Protein AF-A0A1E7X9F7-F1 (afdb_monomer_lite)

Sequence (82 aa):
MQKDWMKSNVSFTLVNEDHKKGVKHSFAYVAQNVTAEKIAAFGKILEDLIDGNITDAAVSSTDHVELSDAPKAQTAPAAPQA

Secondary structure (DSSP, 8-state):
-EEEEEEEEEEEEEE-SS-TT-EEEEEES--TT--HHHHHHHHHHHHTTSSSEEEEEEEEEEEEEE-TTS-----PPPPPP-

Foldseek 3Di:
DDKAWDWKKKKWWWDAPVRPVTDIDMDIRDDPPDDPVNQVVVLVVVPVVDHTHTDDMDMDTDIDDDDPPPPPPPPPPDDDDD

InterPro domains:
  IPR012454 Domain of unknown function DUF1659 [PF07872] (3-62)

Structure (mmCIF, N/CA/C/O backbone):
data_AF-A0A1E7X9F7-F1
#
_entry.id   AF-A0A1E7X9F7-F1
#
loop_
_atom_site.group_PDB
_atom_site.id
_atom_site.type_symbol
_atom_site.label_atom_id
_atom_site.label_alt_id
_atom_site.label_comp_id
_atom_site.label_asym_id
_atom_site.label_entity_id
_atom_site.label_seq_id
_atom_site.pdbx_PDB_ins_code
_atom_site.Cartn_x
_atom_site.Cartn_y
_atom_site.Cartn_z
_atom_site.occupancy
_atom_site.B_iso_or_equiv
_atom_site.auth_seq_id
_atom_site.auth_comp_id
_atom_site.auth_asym_id
_atom_site.auth_atom_id
_atom_site.pdbx_PDB_model_num
ATOM 1 N N . MET A 1 1 ? 31.073 -3.809 -5.116 1.00 64.19 1 MET A N 1
ATOM 2 C CA . MET A 1 1 ? 29.754 -3.992 -4.482 1.00 64.19 1 MET A CA 1
ATOM 3 C C . MET A 1 1 ? 28.750 -4.172 -5.598 1.00 64.19 1 MET A C 1
ATOM 5 O O . MET A 1 1 ? 28.547 -3.233 -6.359 1.00 64.1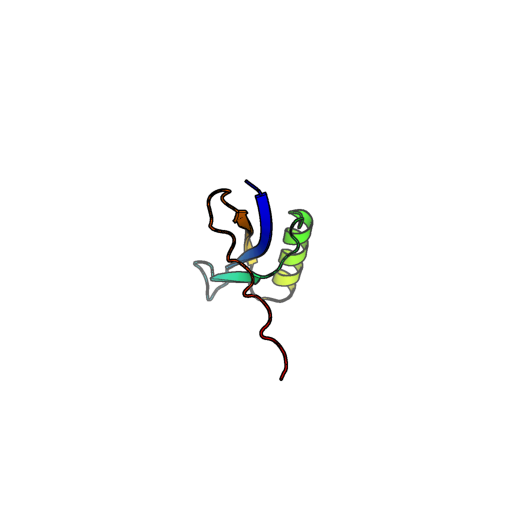9 1 MET A O 1
ATOM 9 N N . GLN A 1 2 ? 28.220 -5.381 -5.747 1.00 75.25 2 GLN A N 1
ATOM 10 C CA . GLN A 1 2 ? 27.124 -5.660 -6.672 1.00 75.25 2 GLN A CA 1
ATOM 11 C C . GLN A 1 2 ? 25.819 -5.610 -5.875 1.00 75.25 2 GLN A C 1
ATOM 13 O O . GLN A 1 2 ? 25.781 -6.074 -4.733 1.00 75.25 2 GLN A O 1
ATOM 18 N N . LYS A 1 3 ? 24.793 -4.965 -6.432 1.00 83.12 3 LYS A N 1
ATOM 19 C CA . LYS A 1 3 ? 23.493 -4.786 -5.788 1.00 83.12 3 LYS A CA 1
ATOM 20 C C . LYS A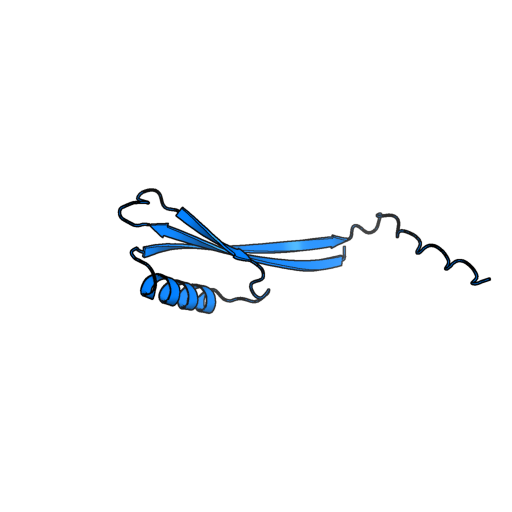 1 3 ? 22.417 -5.304 -6.726 1.00 83.12 3 LYS A C 1
ATOM 22 O O . LYS A 1 3 ? 22.211 -4.720 -7.786 1.00 83.12 3 LYS A O 1
ATOM 27 N N . ASP A 1 4 ? 21.740 -6.361 -6.308 1.00 87.31 4 ASP A N 1
ATOM 28 C CA . ASP A 1 4 ? 20.673 -6.997 -7.070 1.00 87.31 4 ASP A CA 1
ATOM 29 C C . ASP A 1 4 ? 19.347 -6.800 -6.339 1.00 87.31 4 ASP A C 1
ATOM 31 O O . ASP A 1 4 ? 19.253 -6.971 -5.123 1.00 87.31 4 ASP A O 1
ATOM 35 N N . TRP A 1 5 ? 18.304 -6.412 -7.067 1.00 89.31 5 TRP A N 1
ATOM 36 C CA . TRP A 1 5 ? 16.975 -6.288 -6.477 1.00 89.31 5 TRP A CA 1
ATOM 37 C C . TRP A 1 5 ? 16.454 -7.665 -6.062 1.00 89.31 5 TRP A C 1
ATOM 39 O O . TRP A 1 5 ? 16.504 -8.608 -6.849 1.00 89.31 5 TRP A O 1
ATOM 49 N N . MET A 1 6 ? 15.935 -7.778 -4.837 1.00 91.25 6 MET A N 1
ATOM 50 C CA . MET A 1 6 ? 15.408 -9.043 -4.320 1.00 91.25 6 MET A CA 1
ATOM 51 C C . MET A 1 6 ? 13.885 -9.035 -4.207 1.00 91.25 6 MET A C 1
ATOM 53 O O . MET A 1 6 ? 13.230 -9.988 -4.622 1.00 91.25 6 MET A O 1
ATOM 57 N N . LYS A 1 7 ? 13.302 -7.984 -3.622 1.00 92.88 7 LYS A N 1
ATOM 58 C C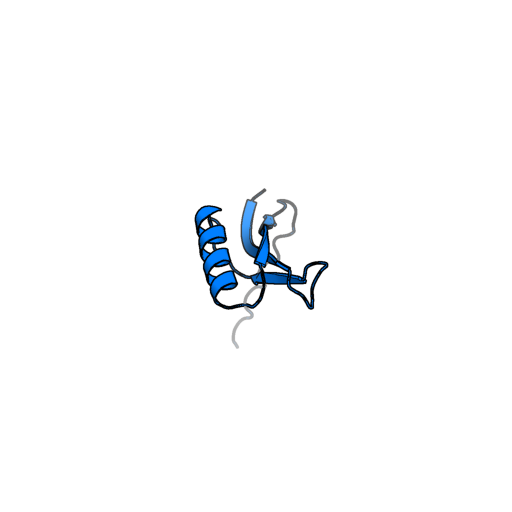A . LYS A 1 7 ? 11.844 -7.841 -3.524 1.00 92.88 7 LYS A CA 1
ATOM 59 C C . LYS A 1 7 ? 11.435 -6.408 -3.245 1.00 92.88 7 LYS A C 1
ATOM 61 O O . LYS A 1 7 ? 12.162 -5.663 -2.592 1.00 92.88 7 LYS A O 1
ATOM 66 N N . SER A 1 8 ? 10.210 -6.078 -3.626 1.00 95.12 8 SER A N 1
ATOM 67 C CA . SER A 1 8 ? 9.524 -4.881 -3.157 1.00 95.12 8 SER A CA 1
ATOM 68 C C . SER A 1 8 ? 8.175 -5.255 -2.558 1.00 95.12 8 SER A C 1
ATOM 70 O O . SER A 1 8 ? 7.536 -6.218 -2.984 1.00 95.12 8 SER A O 1
ATOM 72 N N . ASN A 1 9 ? 7.743 -4.494 -1.558 1.00 96.31 9 ASN A N 1
ATOM 73 C CA . ASN A 1 9 ? 6.445 -4.641 -0.909 1.00 96.31 9 ASN A CA 1
ATOM 74 C C . ASN A 1 9 ? 5.785 -3.268 -0.811 1.00 96.31 9 ASN A C 1
ATOM 76 O O . ASN A 1 9 ? 6.474 -2.278 -0.561 1.00 96.31 9 ASN A O 1
ATOM 80 N N . VAL A 1 10 ? 4.464 -3.218 -0.934 1.00 97.00 10 VAL A N 1
ATOM 81 C CA . VAL A 1 10 ? 3.676 -2.040 -0.557 1.00 97.00 10 VAL A CA 1
ATOM 82 C C . VAL A 1 10 ? 2.856 -2.362 0.680 1.00 97.00 10 VAL A C 1
ATOM 84 O O . VAL A 1 10 ? 2.284 -3.445 0.784 1.00 97.00 10 VAL A O 1
ATOM 87 N N . SER A 1 11 ? 2.792 -1.426 1.614 1.00 97.19 11 SER A N 1
ATOM 88 C CA . SER A 1 11 ? 1.905 -1.501 2.763 1.00 97.19 11 SER A CA 1
ATOM 89 C C . SER A 1 11 ? 0.923 -0.344 2.758 1.00 97.19 11 SER A C 1
ATOM 91 O O . SER A 1 11 ? 1.346 0.797 2.615 1.00 97.19 11 SER A O 1
ATOM 93 N N . PHE A 1 12 ? -0.351 -0.638 2.990 1.00 96.62 12 PHE A N 1
ATOM 94 C CA . PHE A 1 12 ? -1.417 0.341 3.158 1.00 96.62 12 PHE A CA 1
ATOM 95 C C . PHE A 1 12 ? -1.902 0.357 4.603 1.00 96.62 12 PHE A C 1
ATOM 97 O O . PHE A 1 12 ? -2.009 -0.701 5.228 1.00 96.62 12 PHE A O 1
ATOM 104 N N . THR A 1 13 ? -2.211 1.542 5.118 1.00 96.56 13 THR A N 1
ATOM 105 C CA . THR A 1 13 ? -2.865 1.709 6.420 1.00 96.56 13 THR A CA 1
ATOM 106 C C . THR A 1 13 ? -4.350 1.958 6.201 1.00 96.56 13 THR A C 1
ATOM 108 O O . THR A 1 13 ? -4.730 2.990 5.656 1.00 96.56 13 THR A O 1
ATOM 111 N N . LEU A 1 14 ? -5.177 1.008 6.629 1.00 94.31 14 LEU A N 1
ATOM 112 C CA . LEU A 1 14 ? -6.635 1.069 6.578 1.00 94.31 14 LEU A CA 1
ATOM 113 C C . LEU A 1 14 ? -7.186 1.577 7.908 1.00 94.31 14 LEU A C 1
ATOM 115 O O . LEU A 1 14 ? -6.837 1.033 8.953 1.00 94.31 14 LEU A O 1
ATOM 119 N N . VAL A 1 15 ? -8.096 2.546 7.874 1.00 94.38 15 VAL A N 1
ATOM 120 C CA . VAL A 1 15 ? -8.844 3.018 9.045 1.00 94.38 15 VAL A CA 1
ATOM 121 C C . VAL A 1 15 ? -10.340 2.844 8.798 1.00 94.38 15 VAL A C 1
ATOM 123 O O . VAL A 1 15 ? -10.863 3.300 7.783 1.00 94.38 15 VAL A O 1
ATOM 126 N N . ASN A 1 16 ? -11.031 2.222 9.750 1.00 92.31 16 ASN A N 1
ATOM 127 C CA . ASN A 1 16 ? -12.490 2.119 9.787 1.00 92.31 16 ASN A CA 1
ATOM 128 C C . ASN A 1 16 ? -13.002 2.162 11.239 1.00 92.31 16 ASN A C 1
ATOM 130 O O . ASN A 1 16 ? -12.216 2.406 12.163 1.00 92.31 16 ASN A O 1
ATOM 134 N N . GLU A 1 17 ? -14.308 1.976 11.452 1.00 91.00 17 GLU A N 1
ATOM 135 C CA . GLU A 1 17 ? -14.916 2.072 12.789 1.00 91.00 17 GLU A CA 1
ATOM 136 C C . GLU A 1 17 ? -14.315 1.078 13.795 1.00 91.00 17 GLU A C 1
ATOM 138 O O . GLU A 1 17 ? -14.092 1.446 14.955 1.00 91.00 17 GLU A O 1
ATOM 143 N N . ASP A 1 18 ? -13.973 -0.127 13.333 1.00 90.56 18 ASP A N 1
ATOM 144 C CA . ASP A 1 18 ? -13.343 -1.181 14.137 1.00 90.56 18 ASP A CA 1
ATOM 145 C C . ASP A 1 18 ? -11.836 -0.945 14.342 1.00 90.56 18 ASP A C 1
ATOM 147 O O . ASP A 1 18 ? -11.274 -1.257 15.394 1.00 90.56 18 ASP A O 1
ATOM 151 N N . HIS A 1 19 ? -11.168 -0.326 13.366 1.00 88.88 19 HIS A N 1
ATOM 152 C CA . HIS A 1 19 ? -9.723 -0.098 13.351 1.00 88.88 19 HIS A CA 1
ATOM 153 C C . HIS A 1 19 ? -9.379 1.394 13.391 1.00 88.88 19 HIS A C 1
ATOM 155 O O . HIS A 1 19 ? -8.631 1.905 12.558 1.00 88.88 19 HIS A O 1
ATOM 161 N N . LYS A 1 20 ? -9.865 2.105 14.417 1.00 88.75 20 LYS A N 1
ATOM 162 C CA . LYS A 1 20 ? -9.656 3.563 14.582 1.00 88.75 20 LYS A CA 1
ATOM 163 C C . LYS A 1 20 ? -8.189 3.997 14.643 1.00 88.75 20 LYS A C 1
ATOM 165 O O . LYS A 1 20 ? -7.873 5.144 14.349 1.00 88.75 20 LYS A O 1
ATOM 170 N N . LYS A 1 21 ? -7.290 3.099 15.061 1.00 90.50 21 LYS A N 1
ATOM 171 C CA . LYS A 1 21 ? -5.836 3.347 15.116 1.00 90.50 21 LYS A CA 1
ATOM 172 C C . LYS A 1 21 ? -5.107 2.986 13.817 1.00 90.50 21 LYS A C 1
ATOM 174 O O . LYS A 1 21 ? -3.900 3.186 13.736 1.00 90.50 21 LYS A O 1
ATOM 179 N N . GLY A 1 22 ? -5.831 2.468 12.830 1.00 91.94 22 GLY A N 1
ATOM 180 C CA . GLY A 1 22 ? -5.280 1.940 11.596 1.00 91.94 22 GLY A CA 1
ATOM 181 C C . GLY A 1 22 ? -4.817 0.489 11.722 1.00 91.94 22 GLY A C 1
ATOM 182 O O . GLY A 1 22 ? -4.242 0.087 12.734 1.00 91.94 22 GLY A O 1
ATOM 183 N N . VAL A 1 23 ? -5.042 -0.294 10.672 1.00 93.94 23 VAL A N 1
ATOM 184 C CA . VAL A 1 23 ? -4.475 -1.632 10.481 1.00 93.94 23 VAL A CA 1
ATOM 185 C C . VAL A 1 23 ? -3.658 -1.658 9.194 1.00 93.94 23 VAL A C 1
ATOM 187 O O . VAL A 1 23 ? -4.041 -1.079 8.179 1.00 93.94 23 VAL A O 1
ATOM 190 N N . LYS A 1 24 ? -2.486 -2.297 9.243 1.00 94.94 24 LYS A N 1
ATOM 191 C CA . LYS A 1 24 ? -1.543 -2.324 8.124 1.00 94.94 24 LYS A CA 1
ATOM 192 C C . LYS A 1 24 ? -1.719 -3.596 7.303 1.00 94.94 24 LYS A C 1
ATOM 194 O O . LYS A 1 24 ? -1.522 -4.694 7.820 1.00 94.94 24 LYS A O 1
ATOM 199 N N . HIS A 1 25 ? -1.989 -3.445 6.012 1.00 93.81 25 HIS A N 1
ATOM 200 C CA . HIS A 1 25 ? -2.054 -4.543 5.050 1.00 93.81 25 HIS A CA 1
ATOM 201 C C . HIS A 1 25 ? -0.889 -4.444 4.075 1.00 93.81 25 HIS A C 1
ATOM 203 O O . HIS A 1 25 ? -0.663 -3.392 3.484 1.00 93.81 25 HIS A O 1
ATOM 209 N N . SER A 1 26 ? -0.126 -5.528 3.925 1.00 94.81 26 SER A N 1
ATOM 210 C CA . SER A 1 26 ? 1.059 -5.550 3.063 1.00 94.81 26 SER A CA 1
ATOM 211 C C . SER A 1 26 ? 0.886 -6.511 1.896 1.00 94.81 26 S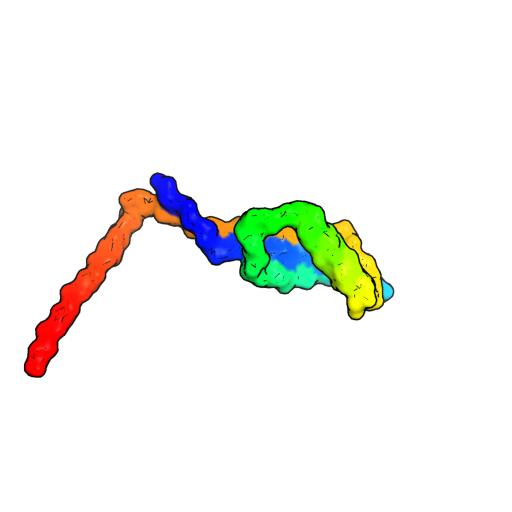ER A C 1
ATOM 213 O O . SER A 1 26 ? 0.483 -7.654 2.087 1.00 94.81 26 SER A O 1
ATOM 215 N N . PHE A 1 27 ? 1.269 -6.054 0.709 1.00 94.88 27 PHE A N 1
ATOM 216 C CA . PHE A 1 27 ? 1.325 -6.836 -0.517 1.00 94.88 27 PHE A CA 1
ATOM 217 C C . PHE A 1 27 ? 2.789 -7.012 -0.915 1.00 94.88 27 PHE A C 1
ATOM 219 O O . PHE A 1 27 ? 3.519 -6.035 -1.113 1.00 94.88 27 PHE A O 1
ATOM 226 N N . ALA A 1 28 ? 3.225 -8.267 -0.982 1.00 94.12 28 ALA A N 1
ATOM 227 C CA . ALA A 1 28 ? 4.585 -8.633 -1.355 1.00 94.12 28 ALA A CA 1
ATOM 228 C C . ALA A 1 28 ? 4.741 -8.742 -2.877 1.00 94.12 28 ALA A C 1
ATOM 230 O O . ALA A 1 28 ? 3.758 -8.874 -3.603 1.00 94.12 28 ALA A O 1
ATOM 231 N N . TYR A 1 29 ? 5.993 -8.740 -3.337 1.00 91.31 29 TYR A N 1
ATOM 232 C CA . TYR A 1 29 ? 6.369 -8.925 -4.744 1.00 91.31 29 TYR A CA 1
ATOM 233 C C . TYR A 1 29 ? 5.763 -7.890 -5.701 1.00 91.31 29 TYR A C 1
ATOM 235 O O . TYR A 1 29 ? 5.414 -8.209 -6.837 1.00 91.31 29 TYR A O 1
ATOM 243 N N . VAL A 1 30 ? 5.666 -6.629 -5.270 1.00 93.88 30 VAL A N 1
ATOM 244 C CA . VAL A 1 30 ? 5.349 -5.544 -6.209 1.00 93.88 30 VAL A CA 1
ATOM 245 C C . VAL A 1 30 ? 6.532 -5.284 -7.139 1.00 93.88 30 VAL A C 1
ATOM 247 O O . VAL A 1 30 ? 7.683 -5.571 -6.801 1.00 93.88 30 VAL A O 1
ATOM 250 N N . ALA A 1 31 ? 6.248 -4.742 -8.322 1.00 93.44 31 ALA A N 1
ATOM 251 C CA . ALA A 1 31 ? 7.274 -4.425 -9.307 1.00 93.44 31 ALA A CA 1
ATOM 252 C C . ALA A 1 31 ? 8.327 -3.460 -8.732 1.00 93.44 31 ALA A C 1
ATOM 254 O O . ALA A 1 31 ? 7.984 -2.490 -8.055 1.00 93.44 31 ALA A O 1
ATOM 255 N N . GLN A 1 32 ? 9.604 -3.697 -9.053 1.00 92.62 32 GLN A N 1
ATOM 256 C CA . GLN A 1 32 ? 10.733 -2.873 -8.599 1.00 92.62 32 GLN A CA 1
ATOM 257 C C . GLN A 1 32 ? 10.555 -1.382 -8.923 1.00 92.62 32 GLN A C 1
ATOM 259 O O . GLN A 1 32 ? 10.961 -0.517 -8.153 1.00 92.62 32 GLN A O 1
ATOM 264 N N . ASN A 1 33 ? 9.952 -1.084 -10.072 1.00 92.56 33 ASN A N 1
ATOM 265 C CA . ASN A 1 33 ? 9.742 0.260 -10.601 1.00 92.56 33 ASN A CA 1
ATOM 266 C C . ASN A 1 33 ? 8.288 0.738 -10.452 1.00 92.56 33 ASN A C 1
ATOM 268 O O . ASN A 1 33 ? 7.822 1.552 -11.252 1.00 92.56 33 ASN A O 1
ATOM 272 N N . VAL A 1 34 ? 7.549 0.219 -9.466 1.00 93.75 34 VAL A N 1
ATOM 273 C CA . VAL A 1 34 ? 6.182 0.678 -9.210 1.00 93.75 34 VAL A CA 1
ATOM 274 C C . VAL A 1 34 ? 6.176 2.176 -8.888 1.00 93.75 34 VAL A C 1
ATOM 276 O O . VAL A 1 34 ? 6.957 2.660 -8.070 1.00 93.75 34 VAL A O 1
ATOM 279 N N . THR A 1 35 ? 5.305 2.926 -9.559 1.00 95.12 35 THR A N 1
ATOM 280 C CA . THR A 1 35 ? 5.205 4.378 -9.379 1.00 95.12 35 THR A CA 1
ATOM 281 C C . THR A 1 35 ? 4.168 4.729 -8.321 1.00 95.12 35 THR A C 1
ATOM 283 O O . THR A 1 35 ? 3.224 3.972 -8.080 1.00 95.12 35 THR A O 1
ATOM 286 N N . ALA A 1 36 ? 4.297 5.920 -7.731 1.00 94.00 36 ALA A N 1
ATOM 287 C CA . ALA A 1 36 ? 3.312 6.442 -6.785 1.00 94.00 36 ALA A CA 1
ATOM 288 C C . ALA A 1 36 ? 1.892 6.472 -7.381 1.00 94.00 36 ALA A C 1
ATOM 290 O O . ALA A 1 36 ? 0.936 6.123 -6.699 1.00 94.00 36 ALA A O 1
ATOM 291 N N . GLU A 1 37 ? 1.754 6.796 -8.670 1.00 96.00 37 GLU A N 1
ATOM 292 C CA . GLU A 1 37 ? 0.462 6.799 -9.371 1.00 96.00 37 GLU A CA 1
ATOM 293 C C . GLU A 1 37 ? -0.182 5.409 -9.420 1.00 96.00 37 GLU A C 1
ATOM 295 O O . GLU A 1 37 ? -1.387 5.277 -9.214 1.00 96.00 37 GLU A O 1
ATOM 300 N N . LYS A 1 38 ? 0.609 4.355 -9.662 1.00 96.31 38 LYS A N 1
ATOM 301 C CA . LYS A 1 38 ? 0.104 2.974 -9.670 1.00 96.31 38 LYS A CA 1
ATOM 302 C C . LYS A 1 38 ? -0.287 2.509 -8.271 1.00 96.31 38 LYS A C 1
ATOM 304 O O . LYS A 1 38 ? -1.312 1.849 -8.131 1.00 96.31 38 LYS A O 1
ATOM 309 N N . ILE A 1 39 ? 0.483 2.888 -7.251 1.00 96.19 39 ILE A N 1
ATOM 310 C CA . ILE A 1 39 ? 0.144 2.611 -5.850 1.00 96.19 39 ILE A CA 1
ATOM 311 C C . ILE A 1 39 ? -1.144 3.330 -5.445 1.00 96.19 39 ILE A C 1
ATOM 313 O O . ILE A 1 39 ? -2.021 2.702 -4.863 1.00 96.19 39 ILE A O 1
ATOM 317 N N . ALA A 1 40 ? -1.299 4.606 -5.804 1.00 95.00 40 ALA A N 1
ATOM 318 C CA . ALA A 1 40 ? -2.508 5.372 -5.521 1.00 95.00 40 ALA A CA 1
ATOM 319 C C . ALA A 1 40 ? -3.736 4.797 -6.245 1.00 95.00 40 ALA A C 1
ATOM 321 O O . ALA A 1 40 ? -4.798 4.666 -5.644 1.00 95.00 40 ALA A O 1
ATOM 322 N N . ALA A 1 41 ? -3.593 4.405 -7.515 1.00 96.25 41 ALA A N 1
ATOM 323 C CA . ALA A 1 41 ? -4.668 3.757 -8.263 1.00 96.25 41 ALA A CA 1
ATOM 324 C C . ALA A 1 41 ? -5.084 2.421 -7.630 1.00 96.25 41 ALA A C 1
ATOM 326 O O . ALA A 1 41 ? -6.274 2.149 -7.506 1.00 96.25 41 ALA A O 1
ATOM 327 N N . PHE A 1 42 ? -4.119 1.607 -7.193 1.00 95.69 42 PHE A N 1
ATOM 328 C CA . PHE A 1 42 ? -4.415 0.369 -6.477 1.00 95.69 42 PHE A CA 1
ATOM 329 C C . PHE A 1 42 ? -5.071 0.632 -5.115 1.00 95.69 42 PHE A C 1
ATOM 331 O O . PHE A 1 42 ? -6.034 -0.045 -4.776 1.00 95.69 42 PHE A O 1
ATOM 338 N N . GLY A 1 43 ? -4.616 1.650 -4.378 1.00 95.06 43 GLY A N 1
ATOM 339 C CA . GLY A 1 43 ? -5.241 2.093 -3.130 1.00 95.06 43 GLY A CA 1
ATOM 340 C C . GLY A 1 43 ? -6.718 2.450 -3.311 1.00 95.06 43 GLY A C 1
ATOM 341 O O . GLY A 1 43 ? -7.546 1.944 -2.569 1.00 95.06 43 GLY A O 1
ATOM 342 N N . LYS A 1 44 ? -7.068 3.208 -4.358 1.00 94.62 44 LYS A N 1
ATOM 343 C CA . LYS A 1 44 ? -8.475 3.518 -4.672 1.00 94.62 44 LYS A CA 1
ATOM 344 C C . LYS A 1 44 ? -9.313 2.272 -4.949 1.00 94.62 44 LYS A C 1
ATOM 346 O O . LYS A 1 44 ? -10.418 2.155 -4.444 1.00 94.62 44 LYS A O 1
ATOM 351 N N . ILE A 1 45 ? -8.770 1.317 -5.708 1.00 95.44 45 ILE A N 1
ATOM 352 C CA . ILE A 1 45 ? -9.456 0.040 -5.955 1.00 95.44 45 ILE A CA 1
ATOM 353 C C . ILE A 1 45 ? -9.677 -0.715 -4.639 1.00 95.44 45 ILE A C 1
ATOM 355 O O . ILE A 1 45 ? -10.717 -1.336 -4.464 1.00 95.44 45 ILE A O 1
ATOM 359 N N . LEU A 1 46 ? -8.715 -0.683 -3.713 1.00 93.75 46 LEU A N 1
ATOM 360 C CA . LEU A 1 46 ? -8.891 -1.290 -2.395 1.00 93.75 46 LEU A CA 1
ATOM 361 C C . LEU A 1 46 ? -9.978 -0.574 -1.586 1.00 93.75 46 LEU A C 1
ATOM 363 O O . LEU A 1 46 ? -10.798 -1.262 -0.991 1.00 93.75 46 LEU A O 1
ATOM 367 N N . GLU A 1 47 ? -10.010 0.761 -1.592 1.00 93.06 47 GLU A N 1
ATOM 368 C CA . GLU A 1 47 ? -11.063 1.558 -0.943 1.00 93.06 47 GLU A CA 1
ATOM 369 C C . GLU A 1 47 ? -12.460 1.224 -1.487 1.00 93.06 47 GLU A C 1
ATOM 371 O O . GLU A 1 47 ? -13.390 1.088 -0.703 1.00 93.06 47 GLU A O 1
ATOM 376 N N . ASP A 1 48 ? -12.601 0.984 -2.794 1.00 94.56 48 ASP A N 1
ATOM 377 C CA . ASP A 1 48 ? -13.879 0.576 -3.402 1.00 94.56 48 ASP A CA 1
ATOM 378 C C . ASP A 1 48 ? -14.357 -0.822 -2.947 1.00 94.56 48 ASP A C 1
ATOM 380 O O . ASP A 1 48 ? -15.526 -1.175 -3.122 1.00 94.56 48 ASP A O 1
ATOM 384 N N . LEU A 1 49 ? -13.460 -1.648 -2.397 1.00 93.25 49 LEU A N 1
ATOM 385 C CA . LEU A 1 49 ? -13.731 -3.039 -2.012 1.00 93.25 49 LEU A CA 1
ATOM 386 C C . LEU A 1 49 ? -13.885 -3.245 -0.501 1.00 93.25 49 LEU A C 1
ATOM 388 O O . LEU A 1 49 ? -14.264 -4.341 -0.079 1.00 93.25 49 LEU A O 1
ATOM 392 N N . ILE A 1 50 ? -13.561 -2.244 0.316 1.00 90.50 50 ILE A N 1
ATOM 393 C CA . ILE A 1 50 ? -13.516 -2.361 1.776 1.00 90.50 50 ILE A CA 1
ATOM 394 C C . ILE A 1 50 ? -14.368 -1.281 2.435 1.00 90.50 50 ILE A C 1
ATOM 396 O O . ILE A 1 50 ? -14.540 -0.191 1.905 1.00 90.50 50 ILE A O 1
ATOM 400 N N . ASP A 1 51 ? -14.862 -1.568 3.636 1.00 89.19 51 ASP A N 1
ATOM 401 C CA . ASP A 1 51 ? -15.466 -0.541 4.482 1.00 89.19 51 ASP A CA 1
ATOM 402 C C . ASP A 1 51 ? -14.367 0.173 5.282 1.00 89.19 51 ASP A C 1
ATOM 404 O O . ASP A 1 51 ? -13.781 -0.394 6.216 1.00 89.19 51 ASP A O 1
ATOM 408 N N . GLY A 1 52 ? -14.026 1.390 4.855 1.00 88.38 52 GLY A N 1
ATOM 409 C CA . GLY A 1 52 ? -12.973 2.206 5.449 1.00 88.38 52 GLY A CA 1
ATOM 410 C C . GLY A 1 52 ? -12.284 3.131 4.451 1.00 88.38 52 GLY A C 1
ATOM 411 O O . GLY A 1 52 ? -12.699 3.270 3.308 1.00 88.38 52 GLY A O 1
ATOM 412 N N . ASN A 1 53 ? -11.204 3.767 4.907 1.00 93.00 53 ASN A N 1
ATOM 413 C CA . ASN A 1 53 ? -10.346 4.608 4.072 1.00 93.00 53 ASN A CA 1
ATOM 414 C C . ASN A 1 53 ? -8.886 4.186 4.218 1.00 93.00 53 ASN A C 1
ATOM 416 O O . ASN A 1 53 ? -8.443 3.799 5.307 1.00 93.00 53 ASN A O 1
ATOM 420 N N . ILE A 1 54 ? -8.121 4.324 3.142 1.00 94.44 54 ILE A N 1
ATOM 421 C CA . ILE A 1 54 ? -6.673 4.170 3.170 1.00 94.44 54 ILE A CA 1
ATOM 422 C C . ILE A 1 54 ? -6.056 5.536 3.459 1.00 94.44 54 ILE A C 1
ATOM 424 O O . ILE A 1 54 ? -6.215 6.494 2.710 1.00 94.44 54 ILE A O 1
ATOM 428 N N . THR A 1 55 ? -5.323 5.638 4.564 1.00 94.25 55 THR A N 1
ATOM 429 C CA . THR A 1 55 ? -4.748 6.913 5.023 1.00 94.25 55 THR A CA 1
ATOM 430 C C . THR A 1 55 ? -3.264 7.054 4.719 1.00 94.25 55 THR A C 1
ATOM 432 O O . THR A 1 55 ? -2.742 8.166 4.721 1.00 94.25 55 THR A O 1
ATOM 435 N N . ASP A 1 56 ? -2.582 5.941 4.456 1.00 94.44 56 ASP A N 1
ATOM 436 C CA . ASP A 1 56 ? -1.152 5.914 4.169 1.00 94.44 56 ASP A CA 1
ATOM 437 C C . ASP A 1 56 ? -0.796 4.737 3.257 1.00 94.44 56 ASP A C 1
ATOM 439 O O . ASP A 1 56 ? -1.429 3.676 3.307 1.00 94.44 56 ASP A O 1
ATOM 443 N N . ALA A 1 57 ? 0.243 4.928 2.446 1.00 95.75 57 ALA A N 1
ATOM 444 C CA . ALA A 1 57 ? 0.822 3.902 1.596 1.00 95.75 57 ALA A CA 1
ATOM 445 C C . ALA A 1 57 ? 2.350 4.038 1.572 1.00 95.75 57 ALA A C 1
ATOM 447 O O . ALA A 1 57 ? 2.888 5.078 1.194 1.00 95.75 57 ALA A O 1
ATOM 448 N N . ALA A 1 58 ? 3.059 2.961 1.904 1.00 96.19 58 ALA A N 1
ATOM 449 C CA . ALA A 1 58 ? 4.516 2.926 1.929 1.00 96.19 58 ALA A CA 1
ATOM 450 C C . ALA A 1 58 ? 5.053 1.7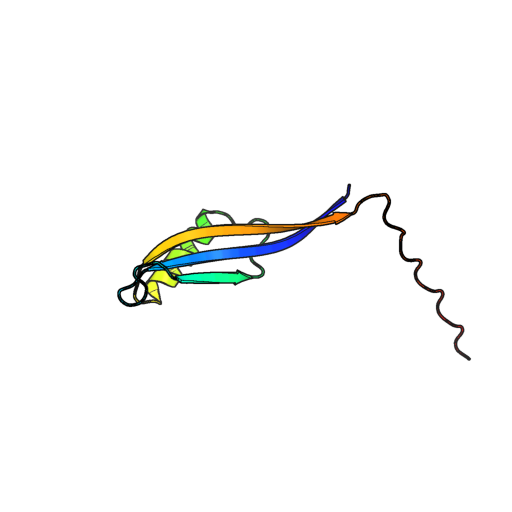97 1.048 1.00 96.19 58 ALA A C 1
ATOM 452 O O . ALA A 1 58 ? 4.701 0.632 1.235 1.00 96.19 58 ALA A O 1
ATOM 453 N N . VAL A 1 59 ? 5.948 2.130 0.115 1.00 95.31 59 VAL A N 1
ATOM 454 C CA . VAL A 1 59 ? 6.696 1.142 -0.673 1.00 95.31 59 VAL A CA 1
ATOM 455 C C . VAL A 1 59 ? 8.053 0.910 -0.021 1.00 95.31 59 VAL A C 1
ATOM 457 O O . VAL A 1 59 ? 8.767 1.847 0.323 1.00 95.31 59 VAL A O 1
ATOM 460 N N . SER A 1 60 ? 8.415 -0.357 0.136 1.00 94.50 60 SER A N 1
ATOM 461 C CA . SER A 1 60 ? 9.709 -0.795 0.648 1.00 94.50 60 SER A CA 1
ATOM 462 C C . SER A 1 60 ? 10.371 -1.708 -0.373 1.00 94.50 60 SER A C 1
ATOM 464 O O . SER A 1 60 ? 9.716 -2.587 -0.930 1.00 94.50 60 SER A O 1
ATOM 466 N N . SER A 1 61 ? 11.668 -1.522 -0.597 1.00 92.38 61 SER A N 1
ATOM 467 C CA . SER A 1 61 ? 12.472 -2.386 -1.462 1.00 92.38 61 SER A CA 1
ATOM 468 C C . SER A 1 61 ? 13.613 -2.986 -0.657 1.00 92.38 61 SER A C 1
ATOM 470 O O . SER A 1 61 ? 14.228 -2.320 0.174 1.00 92.38 61 SER A O 1
ATOM 472 N N . THR A 1 62 ? 13.864 -4.267 -0.879 1.00 92.75 62 THR A N 1
ATOM 473 C CA . THR A 1 62 ? 15.000 -4.997 -0.335 1.00 92.75 62 THR A CA 1
ATOM 474 C C . THR A 1 62 ? 15.886 -5.401 -1.493 1.00 92.75 62 THR A C 1
ATOM 476 O O . THR A 1 62 ? 15.436 -6.053 -2.438 1.00 92.75 62 THR A O 1
ATOM 479 N N . ASP A 1 63 ? 17.155 -5.050 -1.376 1.00 90.88 63 ASP A N 1
ATOM 480 C CA . ASP A 1 63 ? 18.183 -5.434 -2.322 1.00 90.88 63 ASP A CA 1
ATOM 481 C C . ASP A 1 63 ? 19.160 -6.399 -1.652 1.00 90.88 63 ASP A C 1
ATOM 483 O O . ASP A 1 63 ? 19.462 -6.280 -0.462 1.00 90.88 63 ASP A O 1
ATOM 487 N N . HIS A 1 64 ? 19.661 -7.346 -2.428 1.00 90.31 64 HIS A N 1
ATOM 488 C CA . HIS A 1 64 ? 20.806 -8.162 -2.079 1.00 90.31 64 HIS A CA 1
ATOM 489 C C . HIS A 1 64 ? 22.090 -7.387 -2.396 1.00 90.31 64 HIS A C 1
ATOM 491 O O . HIS A 1 64 ? 22.211 -6.798 -3.470 1.00 90.31 64 HIS A O 1
ATOM 497 N N . VAL A 1 65 ? 23.041 -7.362 -1.461 1.00 88.50 65 VAL A N 1
ATOM 498 C CA . VAL A 1 65 ? 24.334 -6.686 -1.636 1.00 88.50 65 VAL A CA 1
ATOM 499 C C . VAL A 1 65 ? 25.445 -7.712 -1.482 1.00 88.50 65 VAL A C 1
ATOM 501 O O . VAL A 1 65 ? 25.668 -8.225 -0.387 1.00 88.50 65 VAL A O 1
ATOM 504 N N . GLU A 1 66 ? 26.170 -7.978 -2.566 1.00 85.25 66 GLU A N 1
ATOM 505 C CA . GLU A 1 66 ? 27.366 -8.813 -2.517 1.00 85.25 66 GLU A CA 1
ATOM 506 C C . GLU A 1 66 ? 28.573 -7.989 -2.056 1.00 85.25 66 GLU A C 1
ATOM 508 O O . GLU A 1 66 ? 28.988 -7.003 -2.689 1.00 85.25 66 GLU A O 1
ATOM 513 N N . LEU A 1 67 ? 29.146 -8.415 -0.930 1.00 82.75 67 LEU A N 1
ATOM 514 C CA . LEU A 1 67 ? 30.411 -7.915 -0.411 1.00 82.75 67 LEU A CA 1
ATOM 515 C C . LEU A 1 67 ? 31.544 -8.710 -1.063 1.00 82.75 67 LEU A C 1
ATOM 517 O O . LEU A 1 67 ? 31.577 -9.935 -0.977 1.00 82.75 67 LEU A O 1
ATOM 521 N N . SER A 1 68 ? 32.477 -8.007 -1.705 1.00 69.81 68 SER A N 1
ATOM 522 C CA . SER A 1 68 ? 33.546 -8.592 -2.526 1.00 69.81 68 SER A CA 1
ATOM 523 C C . SER A 1 68 ? 34.504 -9.550 -1.786 1.00 69.81 68 SER A C 1
ATOM 525 O O . SER A 1 68 ? 35.288 -10.220 -2.449 1.00 69.81 68 SER A O 1
ATOM 527 N N . ASP A 1 69 ? 34.437 -9.625 -0.452 1.00 63.66 69 ASP A N 1
ATOM 528 C CA . ASP A 1 69 ? 35.249 -10.496 0.418 1.00 63.66 69 ASP A CA 1
ATOM 529 C C . ASP A 1 69 ? 34.518 -11.770 0.888 1.00 63.66 69 ASP A C 1
ATOM 531 O O . ASP A 1 69 ? 35.075 -12.573 1.638 1.00 63.66 69 ASP A O 1
ATOM 535 N N . ALA A 1 70 ? 33.264 -11.988 0.478 1.00 58.28 70 ALA A N 1
ATOM 536 C CA . ALA A 1 70 ? 32.576 -13.235 0.795 1.00 58.28 70 ALA A CA 1
ATOM 537 C C . ALA A 1 70 ? 33.261 -14.398 0.049 1.00 58.28 70 ALA A C 1
ATOM 539 O O . ALA A 1 70 ? 33.400 -14.325 -1.178 1.00 58.28 70 ALA A O 1
ATOM 540 N N . PRO A 1 71 ? 33.683 -15.482 0.735 1.00 58.53 71 PRO A N 1
ATOM 541 C CA . PRO A 1 71 ? 34.216 -16.654 0.059 1.00 58.53 71 PRO A CA 1
ATOM 542 C C . PRO A 1 71 ? 33.175 -17.133 -0.950 1.00 58.53 71 PRO A C 1
ATOM 544 O O . PRO A 1 71 ? 32.073 -17.526 -0.562 1.00 58.53 71 PRO A O 1
ATOM 547 N N . LYS A 1 72 ? 33.500 -17.094 -2.248 1.00 56.44 72 LYS A N 1
ATOM 548 C CA . LYS A 1 72 ? 32.704 -17.799 -3.254 1.00 56.44 72 LYS A CA 1
ATOM 549 C C . LYS A 1 72 ? 32.685 -19.254 -2.816 1.00 56.44 72 LYS A C 1
ATOM 551 O O . LYS A 1 72 ? 33.724 -19.911 -2.875 1.00 56.44 72 LYS A O 1
ATOM 556 N N . ALA A 1 73 ? 31.542 -19.728 -2.325 1.00 60.97 73 ALA A N 1
ATOM 557 C CA . ALA A 1 73 ? 31.352 -21.137 -2.039 1.00 60.97 73 ALA A CA 1
ATOM 558 C C . ALA A 1 73 ? 31.720 -21.887 -3.319 1.00 60.97 73 ALA A C 1
ATOM 560 O O . ALA A 1 73 ? 31.057 -21.741 -4.348 1.00 60.97 73 ALA A O 1
ATOM 561 N N . GLN A 1 74 ? 32.852 -22.590 -3.277 1.00 49.44 74 GLN A N 1
ATOM 562 C CA . GLN A 1 74 ? 33.299 -23.429 -4.371 1.00 49.44 74 GLN A CA 1
ATOM 563 C C . GLN A 1 74 ? 32.164 -24.411 -4.634 1.00 49.44 74 GLN A C 1
ATOM 565 O O . GLN A 1 74 ? 31.783 -25.179 -3.750 1.00 49.44 74 GLN A O 1
ATOM 570 N N . THR A 1 75 ? 31.587 -24.349 -5.830 1.00 55.53 75 THR A N 1
ATOM 571 C CA . THR A 1 75 ? 30.720 -25.407 -6.328 1.00 55.53 75 THR A CA 1
ATOM 572 C C . THR A 1 75 ? 31.496 -26.710 -6.187 1.00 55.53 75 THR A C 1
ATOM 574 O O . THR A 1 75 ? 32.567 -26.873 -6.775 1.00 55.53 75 THR A O 1
ATOM 577 N N . ALA A 1 76 ? 31.004 -27.601 -5.323 1.00 55.78 76 ALA A N 1
ATOM 578 C CA . ALA A 1 76 ? 31.617 -28.900 -5.107 1.00 55.78 76 ALA A CA 1
ATOM 579 C C . ALA A 1 76 ? 31.759 -29.605 -6.469 1.00 55.78 76 ALA A C 1
ATOM 581 O O . ALA A 1 76 ? 30.791 -29.608 -7.239 1.00 55.78 76 ALA A O 1
ATOM 582 N N . PRO A 1 77 ? 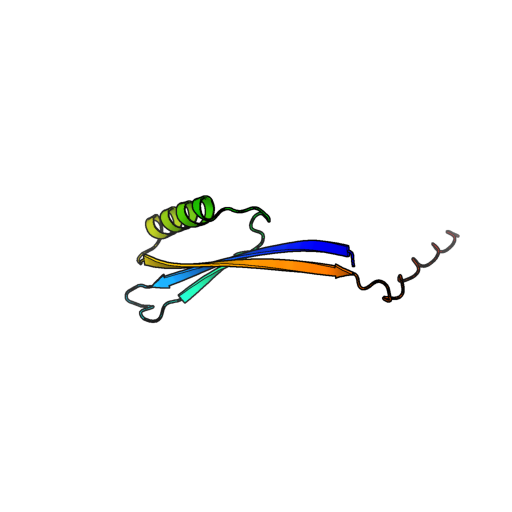32.932 -30.175 -6.803 1.00 57.91 77 PRO A N 1
ATOM 583 C CA . PRO A 1 77 ? 33.087 -30.954 -8.021 1.00 57.91 77 PRO A CA 1
ATOM 584 C C . PRO A 1 77 ? 32.032 -32.060 -8.050 1.00 57.91 77 PRO A C 1
ATOM 586 O O . PRO A 1 77 ? 31.858 -32.776 -7.062 1.00 57.91 77 PRO A O 1
ATOM 589 N N . ALA A 1 78 ? 31.317 -32.182 -9.170 1.00 63.31 78 ALA A N 1
ATOM 590 C CA . ALA A 1 78 ? 30.383 -33.277 -9.384 1.00 63.31 78 ALA A CA 1
ATOM 591 C C . ALA A 1 78 ? 31.115 -34.609 -9.160 1.00 63.31 78 ALA A C 1
ATOM 593 O O . ALA A 1 78 ? 32.154 -34.863 -9.773 1.00 63.31 78 ALA A O 1
ATOM 594 N N . ALA A 1 79 ? 30.590 -35.431 -8.250 1.00 67.75 79 ALA A N 1
ATOM 595 C CA . ALA A 1 79 ? 31.115 -36.766 -8.007 1.00 67.75 79 ALA A CA 1
ATOM 596 C C . ALA A 1 79 ? 31.075 -37.580 -9.318 1.00 67.75 79 ALA A C 1
ATOM 598 O O . ALA A 1 79 ? 30.068 -37.505 -10.032 1.00 67.75 79 ALA A O 1
ATOM 599 N N . PRO A 1 80 ? 32.130 -38.348 -9.653 1.00 64.88 80 PRO A N 1
ATOM 600 C CA . PRO A 1 80 ? 32.104 -39.239 -10.806 1.00 64.88 80 PRO A CA 1
ATOM 601 C C . PRO A 1 80 ? 30.933 -40.214 -10.670 1.00 64.88 80 PRO A C 1
ATOM 603 O O . PRO A 1 80 ? 30.786 -40.866 -9.635 1.00 64.88 80 PRO A O 1
ATOM 606 N N . GLN A 1 81 ? 30.089 -40.292 -11.698 1.00 65.19 81 GLN A N 1
ATOM 607 C CA . GLN A 1 81 ? 29.091 -41.354 -11.792 1.00 65.19 81 GLN A CA 1
ATOM 608 C C . GLN A 1 81 ? 29.828 -42.687 -11.986 1.00 65.19 81 GLN A C 1
ATOM 610 O O . GLN A 1 81 ? 30.754 -42.758 -12.797 1.00 65.19 81 GLN A O 1
ATOM 615 N N . ALA A 1 82 ? 29.459 -43.678 -11.171 1.00 66.06 82 ALA A N 1
ATOM 616 C CA . ALA A 1 82 ? 30.006 -45.034 -11.177 1.00 66.06 82 ALA A CA 1
ATOM 617 C C . ALA A 1 82 ? 29.540 -45.847 -12.392 1.00 66.06 82 ALA A C 1
ATOM 619 O O . ALA A 1 82 ? 28.404 -45.599 -12.859 1.00 66.06 82 ALA A O 1
#

Radius of gyration: 20.67 Å; chains: 1; bounding box: 51×52×27 Å

Organism: NCBI:txid481719

pLDDT: mean 86.53, std 13.18, range [49.44, 97.19]